Protein 1VWG (pdb70)

CATH classification: 2.40.128.30

Radius of gyration: 15.11 Å; Cα contacts (8 Å, |Δi|>4): 299; chains: 2; bounding box: 37×25×45 Å

Solvent-accessible surface area: 7527 Å² total; per-residue (Å²): 63,75,82,31,1,59,23,43,0,83,15,122,82,54,4,26,2,78,6,74,7,26,80,128,7,36,3,69,23,46,2,42,2,25,114,75,39,43,82,4,113,6,113,2,80,14,146,11,94,77,69,148,62,147,112,83,70,24,22,59,14,21,7,52,0,58,1,130,32,149,129,94,66,18,131,15,37,0,61,2,76,21,84,19,48,35,66,114,138,12,98,1,58,10,102,38,89,11,61,45,67,61,92,156,86,55,38,209,125,19,67,115,108,13,130,4,60,0,57,75,161,132,49,0,22,23,86,89,58

Sequence (129 aa):
AEAGITGTWYNQLGSTFIVTAGADGALTGTYESAVGNAESRYVLTGRYDSAPATDGSGTALGWTVAWKNNYRNAHSATTWSGQYVGGAEARINTQWLLTSGTTEANAWKSTLVGHDTFTKVCHPQGPPC

Nearest PDB structures (foldseek):
  1kff-assembly1_B  TM=9.895E-01  e=4.426E-19  Streptomyces avidinii
  4cpi-assembly1_D  TM=9.831E-01  e=5.166E-19  Streptomyces avidinii
  1nbx-assembly1_B  TM=9.801E-01  e=9.587E-19  Streptomyces avidinii
  8p5z-assembly1_B  TM=9.499E-01  e=1.063E-18  Streptomyces avidinii
  3wzq-assembly1_A  TM=9.726E-01  e=3.660E-18  Streptomyces avidinii

Organism: Streptomyces avidinii (NCBI:txid1895)

Structure (mmCIF, N/CA/C/O backbone):
data_1VWG
#
_entry.id   1VWG
#
_cell.length_a   58.080
_cell.length_b   58.080
_cell.length_c   173.510
_cell.angle_alpha   90.00
_cell.angle_beta   90.00
_cell.angle_gamma   90.00
#
_symmetry.space_group_name_H-M   'I 41 2 2'
#
loop_
_entity.id
_entity.type
_entity.pdbx_description
1 polymer STREPTAVIDIN
2 polymer 'PEPTIDE LIGAND CONTAINING HPQ'
3 water water
#
loop_
_atom_site.group_PDB
_atom_site.id
_atom_site.type_symbol
_atom_site.label_atom_id
_atom_site.label_alt_id
_atom_site.label_comp_id
_atom_site.label_asym_id
_atom_site.label_entity_id
_atom_site.label_seq_id
_atom_site.pdbx_PDB_ins_code
_atom_site.Cartn_x
_atom_site.Cartn_y
_atom_site.Cartn_z
_atom_site.occupancy
_atom_site.B_iso_or_equiv
_atom_site.auth_seq_id
_atom_site.auth_comp_id
_atom_site.auth_asym_id
_atom_site.auth_atom_id
_atom_site.pdbx_PDB_model_num
ATOM 1 N N . ALA A 1 1 ? 23.323 4.009 13.397 0.43 44.54 13 ALA B N 1
ATOM 2 C CA . ALA A 1 1 ? 22.919 4.098 11.975 0.43 43.95 13 ALA B CA 1
ATOM 3 C C . ALA A 1 1 ? 23.872 5.126 11.330 0.43 44.05 13 ALA B C 1
ATOM 4 O O . ALA A 1 1 ? 25.059 4.943 11.481 0.43 43.75 13 ALA B O 1
ATOM 13 N N . GLU A 1 2 ? 23.360 6.152 10.681 0.38 44.45 14 GLU B N 1
ATOM 14 C CA . GLU A 1 2 ? 24.151 7.244 9.985 0.38 44.12 14 GLU B CA 1
ATOM 15 C C . GLU A 1 2 ? 25.382 6.691 9.281 0.38 44.06 14 GLU B C 1
ATOM 16 O O . GLU A 1 2 ? 25.401 6.537 8.074 0.38 44.87 14 GLU B O 1
ATOM 28 N N . ALA A 1 3 ? 26.376 6.401 10.064 0.50 43.13 15 ALA B N 1
ATOM 29 C CA . ALA A 1 3 ? 27.619 5.860 9.497 0.50 41.07 15 ALA B CA 1
ATOM 30 C C . ALA A 1 3 ? 27.185 4.603 8.769 1.00 38.58 15 ALA B C 1
ATOM 31 O O . ALA A 1 3 ? 27.380 4.456 7.581 1.00 43.13 15 ALA B O 1
ATOM 38 N N . GLY A 1 4 ? 26.586 3.728 9.521 1.00 33.12 16 GLY B N 1
ATOM 39 C CA . GLY A 1 4 ? 26.112 2.431 8.946 1.00 28.23 16 GLY B CA 1
ATOM 40 C C . GLY A 1 4 ? 25.283 2.520 7.666 1.00 23.23 16 GLY B C 1
ATOM 41 O O . GLY A 1 4 ? 25.318 1.648 6.821 1.00 24.58 16 GLY B O 1
ATOM 45 N N . ILE A 1 5 ? 24.550 3.579 7.548 1.00 18.66 17 ILE B N 1
ATOM 46 C CA . ILE A 1 5 ? 23.703 3.739 6.352 1.00 19.48 17 ILE B CA 1
ATOM 47 C C . ILE A 1 5 ? 24.517 4.222 5.142 1.00 19.70 17 ILE B C 1
ATOM 48 O O . ILE A 1 5 ? 24.252 3.808 4.020 1.00 18.28 17 ILE B O 1
ATOM 64 N N . THR A 1 6 ? 25.447 5.081 5.438 1.00 19.20 18 THR B N 1
ATOM 65 C CA . THR A 1 6 ? 26.288 5.634 4.376 1.00 17.27 18 THR B CA 1
ATOM 66 C C . THR A 1 6 ? 26.954 4.487 3.601 1.00 18.31 18 THR B C 1
ATOM 67 O O . THR A 1 6 ? 27.498 3.583 4.212 1.00 16.30 18 THR B O 1
ATOM 78 N N . GLY A 1 7 ? 26.909 4.561 2.291 1.00 17.92 19 GLY B N 1
ATOM 79 C CA . GLY A 1 7 ? 27.532 3.489 1.488 1.00 15.01 19 GLY B CA 1
ATOM 80 C C . GLY A 1 7 ? 26.669 3.115 0.325 1.00 15.06 19 GLY B C 1
ATOM 81 O O . GLY A 1 7 ? 25.739 3.810 -0.019 1.00 13.02 19 GLY B O 1
ATOM 85 N N . THR A 1 8 ? 27.004 2.007 -0.241 1.00 17.21 20 THR B N 1
ATOM 86 C CA . THR A 1 8 ? 26.317 1.439 -1.420 1.00 13.82 20 THR B CA 1
ATOM 87 C C . THR A 1 8 ? 25.438 0.316 -1.033 1.00 12.85 20 THR B C 1
ATOM 88 O O . THR A 1 8 ? 25.868 -0.521 -0.269 1.00 15.15 20 THR B O 1
ATOM 99 N N . TRP A 1 9 ? 24.246 0.316 -1.556 1.00 13.25 21 TRP B N 1
ATOM 100 C CA . TRP A 1 9 ? 23.254 -0.752 -1.255 1.00 12.44 21 TRP B CA 1
ATOM 101 C C . TRP A 1 9 ? 22.759 -1.324 -2.588 1.00 13.20 21 TRP B C 1
ATOM 102 O O . TRP A 1 9 ? 22.661 -0.611 -3.575 1.00 13.69 21 TRP B O 1
ATOM 123 N N . TYR A 1 10 ? 22.459 -2.578 -2.579 1.00 13.88 22 TYR B N 1
ATOM 124 C CA . TYR A 1 10 ? 21.974 -3.273 -3.811 1.00 13.76 22 TYR B CA 1
ATOM 125 C C . TYR A 1 10 ? 20.680 -3.976 -3.554 1.00 15.68 22 TYR B C 1
ATOM 126 O O . TYR A 1 10 ? 20.498 -4.446 -2.452 1.00 16.53 22 TYR B O 1
ATOM 144 N N . ASN A 1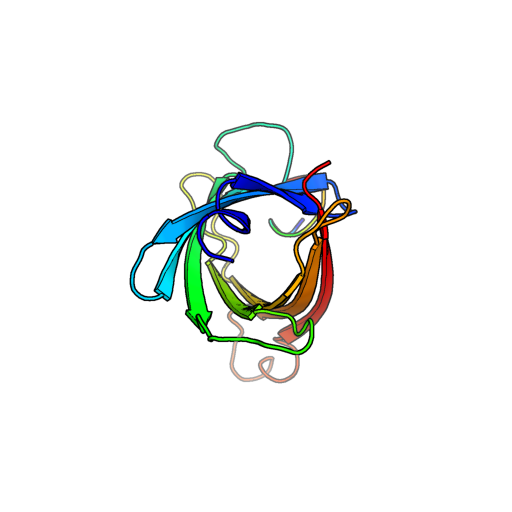 11 ? 19.803 -4.068 -4.503 1.00 19.75 23 ASN B N 1
ATOM 145 C CA . ASN A 1 11 ? 18.532 -4.804 -4.190 1.00 23.30 23 ASN B CA 1
ATOM 146 C C . ASN A 1 11 ? 18.542 -6.096 -5.009 1.00 28.20 23 ASN B C 1
ATOM 147 O O . ASN A 1 11 ? 19.479 -6.368 -5.753 1.00 31.44 23 ASN B O 1
ATOM 158 N N . GLN A 1 12 ? 17.494 -6.854 -4.860 0.72 28.35 24 GLN B N 1
ATOM 159 C CA . GLN A 1 12 ? 17.401 -8.131 -5.603 0.72 31.49 24 GLN B CA 1
ATOM 160 C C . GLN A 1 12 ? 17.217 -8.010 -7.145 0.72 34.14 24 GLN B C 1
ATOM 161 O O . GLN A 1 12 ? 17.428 -8.974 -7.846 0.72 38.62 24 GLN B O 1
ATOM 175 N N . LEU A 1 13 ? 16.841 -6.865 -7.645 1.00 35.74 25 LEU B N 1
ATOM 176 C CA . LEU A 1 13 ? 16.629 -6.702 -9.117 1.00 35.07 25 LEU B CA 1
ATOM 177 C C . LEU A 1 13 ? 17.833 -6.186 -9.844 1.00 35.20 25 LEU B C 1
ATOM 178 O O . LEU A 1 13 ? 17.788 -6.167 -11.054 1.00 42.36 25 LEU B O 1
ATOM 194 N N . GLY A 1 14 ? 18.850 -5.771 -9.167 0.63 31.68 26 GLY B N 1
ATOM 195 C CA . GLY A 1 14 ? 20.032 -5.264 -9.916 0.63 30.24 26 GLY B CA 1
ATOM 196 C C . GLY A 1 14 ? 20.234 -3.764 -9.697 0.63 28.48 26 GLY B C 1
ATOM 197 O O . GLY A 1 14 ? 21.200 -3.219 -10.187 0.63 28.58 26 GLY B O 1
ATOM 201 N N . SER A 1 15 ? 19.368 -3.118 -8.973 1.00 26.23 27 SER B N 1
ATOM 202 C CA . SER A 1 15 ? 19.552 -1.647 -8.753 1.00 24.67 27 SER B CA 1
ATOM 203 C C . SER A 1 15 ? 20.575 -1.390 -7.650 1.00 17.75 27 SER B C 1
ATOM 204 O O . SER A 1 15 ? 20.830 -2.215 -6.797 1.00 20.85 27 SER B O 1
ATOM 212 N N . THR A 1 16 ? 21.127 -0.234 -7.712 1.00 19.27 28 THR B N 1
ATOM 213 C CA . THR A 1 16 ? 22.137 0.182 -6.730 1.00 19.54 28 THR B CA 1
ATOM 214 C C . THR A 1 16 ? 21.875 1.601 -6.289 1.00 19.58 28 THR B C 1
ATOM 215 O O . THR A 1 16 ? 21.407 2.398 -7.073 1.00 17.61 28 THR B O 1
ATOM 226 N N . PHE A 1 17 ? 22.153 1.919 -5.064 1.00 17.86 29 PHE B N 1
ATOM 227 C CA . PHE A 1 17 ? 21.941 3.301 -4.631 1.00 18.40 29 PHE B CA 1
ATOM 228 C C . PHE A 1 17 ? 23.140 3.584 -3.735 1.00 16.64 29 PHE B C 1
ATOM 229 O O . PHE A 1 17 ? 23.595 2.700 -3.034 1.00 20.81 29 PHE B O 1
ATOM 260 N N . ILE A 1 18 ? 23.644 4.772 -3.810 1.00 16.78 30 ILE B N 1
ATOM 261 C CA . ILE A 1 18 ? 24.809 5.216 -3.011 1.00 18.56 30 ILE B CA 1
ATOM 262 C C . ILE A 1 18 ? 24.232 6.361 -2.204 1.00 19.28 30 ILE B C 1
ATOM 263 O O . ILE A 1 18 ? 23.700 7.270 -2.810 1.00 20.38 30 ILE B O 1
ATOM 279 N N . VAL A 1 19 ? 24.340 6.306 -0.896 1.00 15.71 31 VAL B N 1
ATOM 280 C CA . VAL A 1 19 ? 23.799 7.366 -0.055 1.00 15.16 31 VAL B CA 1
ATOM 281 C C . VAL A 1 19 ? 24.746 7.787 1.088 1.00 15.31 31 VAL B C 1
ATOM 282 O O . VAL A 1 19 ? 25.551 7.010 1.575 1.00 15.82 31 VAL B O 1
ATOM 295 N N . THR A 1 20 ? 24.562 9.036 1.437 1.00 17.34 32 THR B N 1
ATOM 296 C CA . THR A 1 20 ? 25.302 9.693 2.513 1.00 17.31 32 THR B CA 1
ATOM 297 C C . THR A 1 20 ? 24.237 10.094 3.535 1.00 17.97 32 THR B C 1
ATOM 298 O O . THR A 1 20 ? 23.276 10.759 3.184 1.00 16.41 32 THR B O 1
ATOM 309 N N . ALA A 1 21 ? 24.456 9.670 4.745 1.00 20.52 33 ALA B N 1
ATOM 310 C CA . ALA A 1 21 ? 23.518 9.981 5.867 1.00 22.13 33 ALA B CA 1
ATOM 311 C C . ALA A 1 21 ? 24.297 11.129 6.585 1.00 21.43 33 ALA B C 1
ATOM 312 O O . ALA A 1 21 ? 25.371 10.936 7.130 1.00 23.62 33 ALA B O 1
ATOM 319 N N . GLY A 1 22 ? 23.705 12.287 6.548 1.00 21.02 34 GLY B N 1
ATOM 320 C CA . GLY A 1 22 ? 24.287 13.517 7.160 1.00 24.37 34 GLY B CA 1
ATOM 321 C C . GLY A 1 22 ? 23.852 13.617 8.602 1.00 25.72 34 GLY B C 1
ATOM 322 O O . GLY A 1 22 ? 22.784 13.156 8.956 1.00 30.43 34 GLY B O 1
ATOM 326 N N . ALA A 1 23 ? 24.689 14.228 9.387 0.62 24.87 35 ALA B N 1
ATOM 327 C CA . ALA A 1 23 ? 24.444 14.403 10.843 0.62 25.00 35 ALA B CA 1
ATOM 328 C C . ALA A 1 23 ? 23.032 14.745 11.260 0.62 27.05 35 ALA B C 1
ATOM 329 O O . ALA A 1 23 ? 22.512 14.138 12.174 0.62 28.73 35 ALA B O 1
ATOM 336 N N . ASP A 1 24 ? 22.415 15.678 10.596 1.00 26.58 36 ASP B N 1
ATOM 337 C CA . ASP A 1 24 ? 21.021 16.035 11.023 1.00 27.13 36 ASP B CA 1
ATOM 338 C C . ASP A 1 24 ? 19.787 15.474 10.273 1.00 24.61 36 ASP B C 1
ATOM 339 O O . ASP A 1 24 ? 18.829 16.147 9.944 1.00 26.61 36 ASP B O 1
ATOM 348 N N . GLY A 1 25 ? 19.877 14.221 10.022 1.00 21.68 37 GLY B N 1
ATOM 349 C CA . GLY A 1 25 ? 18.802 13.478 9.350 1.00 21.23 37 GLY B CA 1
ATOM 350 C C . GLY A 1 25 ? 18.715 13.470 7.866 1.00 19.31 37 GLY B C 1
ATOM 351 O O . GLY A 1 25 ? 17.766 12.907 7.345 1.00 15.76 37 GLY B O 1
ATOM 355 N N . ALA A 1 26 ? 19.674 14.034 7.211 1.00 15.64 38 ALA B N 1
ATOM 356 C CA . ALA A 1 26 ? 19.516 14.016 5.748 1.00 17.22 38 ALA B CA 1
ATOM 357 C C . ALA A 1 26 ? 20.106 12.830 5.074 1.00 16.99 38 ALA B C 1
ATOM 358 O O . ALA A 1 26 ? 21.080 12.271 5.540 1.00 17.81 38 ALA B O 1
ATOM 365 N N . LEU A 1 27 ? 19.468 12.482 4.003 1.00 14.51 39 LEU B N 1
ATOM 366 C CA . LEU A 1 27 ? 19.934 11.341 3.159 1.00 16.37 39 LEU B CA 1
ATOM 367 C C . LEU A 1 27 ? 20.061 11.979 1.749 1.00 15.36 39 LEU B C 1
ATOM 368 O O . LEU A 1 27 ? 19.119 12.626 1.279 1.00 12.77 39 LEU B O 1
ATOM 384 N N . THR A 1 28 ? 21.208 11.812 1.134 1.00 14.00 40 THR B N 1
ATOM 385 C CA . THR A 1 28 ? 21.390 12.360 -0.233 1.00 16.31 40 THR B CA 1
ATOM 386 C C . THR A 1 28 ? 22.225 11.327 -1.019 1.00 14.33 40 THR B C 1
ATOM 387 O O . THR A 1 28 ? 23.042 10.646 -0.407 1.00 15.19 40 THR B O 1
ATOM 406 N N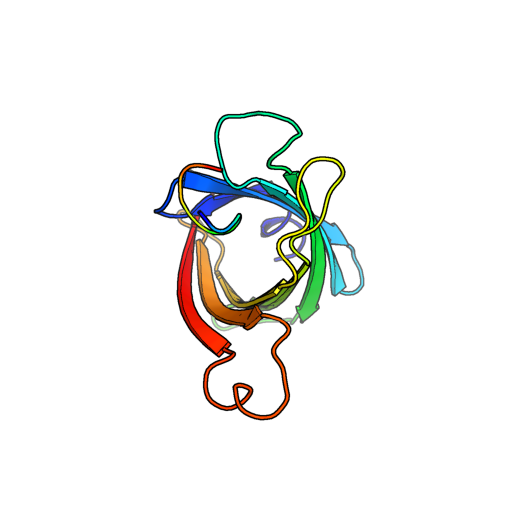 . GLY A 1 29 ? 22.026 11.226 -2.302 1.00 12.32 41 GLY B N 1
ATOM 407 C CA . GLY A 1 29 ? 22.811 10.257 -3.073 1.00 12.77 41 GLY B CA 1
ATOM 408 C C . GLY A 1 29 ? 22.252 10.038 -4.462 1.00 10.74 41 GLY B C 1
ATOM 409 O O . GLY A 1 29 ? 21.588 10.919 -4.981 1.00 13.28 41 GLY B O 1
ATOM 413 N N . THR A 1 30 ? 22.555 8.891 -5.002 1.00 11.74 42 THR B N 1
ATOM 414 C CA . THR A 1 30 ? 22.087 8.539 -6.348 1.00 14.64 42 THR B CA 1
ATOM 415 C C . THR A 1 30 ? 21.633 7.138 -6.393 1.00 14.34 42 THR B C 1
ATOM 416 O O . THR A 1 30 ? 22.179 6.313 -5.684 1.00 16.35 42 THR B O 1
ATOM 427 N N . TYR A 1 31 ? 20.679 6.937 -7.250 1.00 14.05 43 TYR B N 1
ATOM 428 C CA . TYR A 1 31 ? 20.034 5.631 -7.497 1.00 15.19 43 TYR B CA 1
ATOM 429 C C . TYR A 1 31 ? 20.372 5.255 -8.903 1.00 19.46 43 TYR B C 1
ATOM 430 O O . TYR A 1 31 ? 20.244 6.101 -9.757 1.00 18.01 43 TYR B O 1
ATOM 448 N N . GLU A 1 32 ? 20.792 4.052 -9.144 1.00 22.01 44 GLU B N 1
ATOM 449 C CA . GLU A 1 32 ? 21.098 3.707 -10.536 1.00 29.61 44 GLU B CA 1
ATOM 450 C C . GLU A 1 32 ? 20.339 2.425 -10.799 1.00 30.67 44 GLU B C 1
ATOM 451 O O . GLU A 1 32 ? 20.460 1.479 -10.042 1.00 22.95 44 GLU B O 1
ATOM 463 N N . SER A 1 33 ? 19.572 2.454 -11.857 1.00 36.22 45 SER B N 1
ATOM 464 C CA . SER A 1 33 ? 18.737 1.267 -12.285 1.00 41.68 45 SER B CA 1
ATOM 465 C C . SER A 1 33 ? 19.511 0.127 -12.997 1.00 40.85 45 SER B C 1
ATOM 466 O O . SER A 1 33 ? 19.317 -1.004 -12.612 1.00 44.49 45 SER B O 1
ATOM 474 N N . ALA A 1 34 ? 20.340 0.390 -13.983 0.20 41.39 46 ALA B N 1
ATOM 475 C CA . ALA A 1 34 ? 21.047 -0.757 -14.652 0.20 41.42 46 ALA B CA 1
ATOM 476 C C . ALA A 1 34 ? 21.974 -0.277 -15.763 0.20 41.34 46 ALA B C 1
ATOM 477 O O . ALA A 1 34 ? 22.112 0.906 -15.997 0.20 41.67 46 ALA B O 1
ATOM 484 N N . VAL A 1 35 ? 22.547 -1.262 -16.397 0.00 41.48 47 VAL B N 1
ATOM 485 C CA . VAL A 1 35 ? 23.498 -1.144 -17.538 0.00 41.67 47 VAL B CA 1
ATOM 486 C C . VAL A 1 35 ? 24.858 -0.708 -16.991 0.00 41.77 47 VAL B C 1
ATOM 487 O O . VAL A 1 35 ? 25.829 -1.417 -17.155 0.00 42.12 47 VAL B O 1
ATOM 500 N N . GLY A 1 36 ? 24.907 0.424 -16.357 0.00 41.92 48 GLY B N 1
ATOM 501 C CA . GLY A 1 36 ? 26.209 0.911 -15.797 0.00 42.28 48 GLY B CA 1
ATOM 502 C C . GLY A 1 36 ? 26.559 2.086 -16.663 0.00 42.94 48 GLY B C 1
ATOM 503 O O . GLY A 1 36 ? 27.674 2.270 -17.105 0.00 43.02 48 GLY B O 1
ATOM 507 N N . ASN A 1 37 ? 25.566 2.886 -16.888 0.33 43.89 49 ASN B N 1
ATOM 508 C CA . ASN A 1 37 ? 25.739 4.088 -17.733 0.33 44.79 49 ASN B CA 1
ATOM 509 C C . ASN A 1 37 ? 25.137 5.257 -16.982 0.33 43.52 49 ASN B C 1
ATOM 510 O O . ASN A 1 37 ? 24.286 5.092 -16.134 0.33 43.13 49 ASN B O 1
ATOM 521 N N . ALA A 1 38 ? 25.597 6.425 -17.322 0.52 41.88 50 ALA B N 1
ATOM 522 C CA . ALA A 1 38 ? 25.086 7.660 -16.657 0.52 40.69 50 ALA B CA 1
ATOM 523 C C . ALA A 1 38 ? 23.598 7.791 -16.869 0.52 38.93 50 ALA B C 1
ATOM 524 O O . ALA A 1 38 ? 22.877 8.382 -16.088 0.52 35.43 50 ALA B O 1
ATOM 531 N N . GLU A 1 39 ? 23.191 7.212 -17.963 1.00 38.21 51 GLU B N 1
ATOM 532 C CA . GLU A 1 39 ? 21.751 7.292 -18.283 1.00 35.28 51 GLU B CA 1
ATOM 533 C C . GLU A 1 39 ? 20.860 6.622 -17.294 1.00 31.77 51 GLU B C 1
ATOM 534 O O . GLU A 1 39 ? 19.673 6.837 -17.447 1.00 30.15 51 GLU B O 1
ATOM 546 N N . SER A 1 40 ? 21.379 5.868 -16.355 1.00 28.98 52 SER B N 1
ATOM 547 C CA . SER A 1 40 ? 20.467 5.208 -15.369 1.00 30.67 52 SER B CA 1
ATOM 548 C C . SER A 1 40 ? 20.645 5.790 -13.962 1.00 22.90 52 SER B C 1
ATOM 549 O O . SER A 1 40 ? 20.097 5.244 -13.027 1.00 22.02 52 SER B O 1
ATOM 557 N N . ARG A 1 41 ? 21.368 6.854 -13.846 1.00 18.83 53 ARG B N 1
ATOM 558 C CA . ARG A 1 41 ? 21.587 7.455 -12.524 1.00 20.36 53 ARG B CA 1
ATOM 559 C C . ARG A 1 41 ? 20.618 8.612 -12.323 1.00 19.71 53 ARG B C 1
ATOM 560 O O . ARG A 1 41 ? 20.542 9.486 -13.169 1.00 17.97 53 ARG B O 1
ATOM 581 N N . TYR A 1 42 ? 19.938 8.571 -11.195 1.00 17.32 54 TYR B N 1
ATOM 582 C CA . TYR A 1 42 ? 18.942 9.594 -10.798 1.00 13.53 54 TYR B CA 1
ATOM 583 C C . TYR A 1 42 ? 19.274 10.080 -9.384 1.00 12.64 54 TYR B C 1
ATOM 584 O O . TYR A 1 42 ? 19.803 9.368 -8.558 1.00 15.71 54 TYR B O 1
ATOM 602 N N . VAL A 1 43 ? 18.949 11.285 -9.095 1.00 13.49 55 VAL B N 1
ATOM 603 C CA . VAL A 1 43 ? 19.217 11.850 -7.756 1.00 13.37 55 VAL B CA 1
ATOM 604 C C . VAL A 1 43 ? 18.175 11.353 -6.722 1.00 10.78 55 VAL B C 1
ATOM 605 O O . VAL A 1 43 ? 17.012 11.186 -7.039 1.00 11.27 55 VAL B O 1
ATOM 618 N N . LEU A 1 44 ? 18.606 11.129 -5.521 1.00 14.91 56 LEU B N 1
ATOM 619 C CA . LEU A 1 44 ? 17.646 10.699 -4.494 1.00 15.19 56 LEU B CA 1
ATOM 620 C C . LEU A 1 44 ? 17.889 11.603 -3.288 1.00 13.63 56 LEU B C 1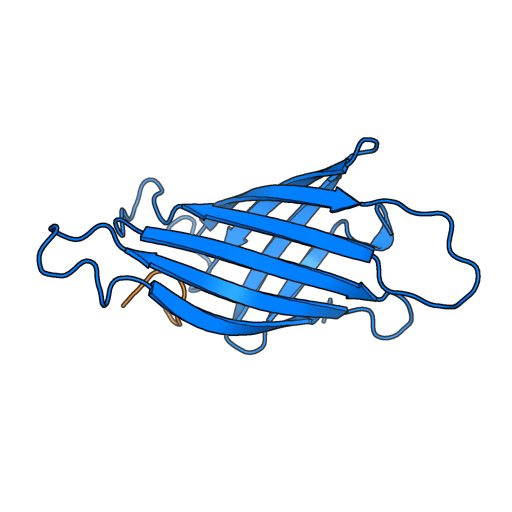
ATOM 621 O O . LEU A 1 44 ? 18.982 12.063 -3.021 1.00 13.73 56 LEU B O 1
ATOM 637 N N . THR A 1 45 ? 16.849 11.858 -2.569 1.00 12.56 57 THR B N 1
ATOM 638 C CA . THR A 1 45 ? 16.945 12.707 -1.362 1.00 16.04 57 THR B CA 1
ATOM 639 C C . THR A 1 45 ? 15.897 12.085 -0.359 1.00 14.09 57 THR B C 1
ATOM 640 O O . THR A 1 45 ? 14.834 11.609 -0.738 1.00 10.97 57 THR B O 1
ATOM 651 N N . GLY A 1 46 ? 16.231 12.088 0.898 1.00 13.22 58 GLY B N 1
ATOM 652 C CA . GLY A 1 46 ? 15.295 11.514 1.903 1.00 11.84 58 GLY B CA 1
ATOM 653 C C . GLY A 1 46 ? 15.713 11.950 3.300 1.00 11.32 58 GLY B C 1
ATOM 654 O O . GLY A 1 46 ? 16.523 12.847 3.471 1.00 9.77 58 GLY B O 1
ATOM 658 N N . ARG A 1 47 ? 15.149 11.300 4.254 1.00 13.06 59 ARG B N 1
ATOM 659 C CA . ARG A 1 47 ? 15.453 11.613 5.676 1.00 13.78 59 ARG B CA 1
ATOM 660 C C . ARG A 1 47 ? 15.467 10.328 6.511 1.00 14.51 59 ARG B C 1
ATOM 661 O O . ARG A 1 47 ? 14.878 9.330 6.109 1.00 12.20 59 ARG B O 1
ATOM 682 N N . TYR A 1 48 ? 16.139 10.374 7.645 1.00 13.89 60 TYR B N 1
ATOM 683 C CA . TYR A 1 48 ? 16.156 9.177 8.519 1.00 13.76 60 TYR B CA 1
ATOM 684 C C . TYR A 1 48 ? 15.948 9.786 9.924 1.00 13.83 60 TYR B C 1
ATOM 685 O O . TYR A 1 48 ? 16.287 10.934 10.192 1.00 13.51 60 TYR B O 1
ATOM 703 N N . ASP A 1 49 ? 15.398 8.985 10.787 1.00 16.31 61 ASP B N 1
ATOM 704 C CA . ASP A 1 49 ? 15.091 9.401 12.197 1.00 16.27 61 ASP B CA 1
ATOM 705 C C . ASP A 1 49 ? 16.071 8.673 13.095 1.00 19.40 61 ASP B C 1
ATOM 706 O O . ASP A 1 49 ? 15.889 7.505 13.364 1.00 18.52 61 ASP B O 1
ATOM 716 N N . SER A 1 50 ? 17.062 9.417 13.495 1.00 24.03 62 SER B N 1
ATOM 717 C CA . SER A 1 50 ? 18.183 8.958 14.385 1.00 30.60 62 SER B CA 1
ATOM 718 C C . SER A 1 50 ? 17.665 8.788 15.831 1.00 28.26 62 SER B C 1
ATOM 719 O O . SER A 1 50 ? 17.165 9.766 16.368 1.00 27.47 62 SER B O 1
ATOM 727 N N . ALA A 1 51 ? 17.793 7.630 16.422 0.51 26.95 63 ALA B N 1
ATOM 728 C CA . ALA A 1 51 ? 17.293 7.451 17.819 0.51 27.83 63 ALA B CA 1
ATOM 729 C C . ALA A 1 51 ? 18.293 6.710 18.737 0.51 28.58 63 ALA B C 1
ATOM 730 O O . ALA A 1 51 ? 18.756 5.671 18.339 0.51 29.60 63 ALA B O 1
ATOM 737 N N . PRO A 1 52 ? 18.637 7.186 19.911 0.33 30.51 64 PRO B N 1
ATOM 738 C CA . PRO A 1 52 ? 19.023 6.288 21.050 0.33 31.37 64 PRO B CA 1
ATOM 739 C C . PRO A 1 52 ? 18.146 5.032 21.177 0.33 32.82 64 PRO B C 1
ATOM 740 O O . PRO A 1 52 ? 16.972 5.150 21.495 0.33 35.46 64 PRO B O 1
ATOM 751 N N . ALA A 1 53 ? 18.719 3.886 20.932 0.24 34.62 65 ALA B N 1
ATOM 752 C CA . ALA A 1 53 ? 17.966 2.602 21.023 0.24 35.53 65 ALA B CA 1
ATOM 753 C C . ALA A 1 53 ? 18.683 1.671 21.976 0.24 36.96 65 ALA B C 1
ATOM 754 O O . ALA A 1 53 ? 19.891 1.578 21.922 0.24 38.50 65 ALA B O 1
ATOM 761 N N . THR A 1 54 ? 17.939 1.010 22.805 0.00 38.25 66 THR B N 1
ATOM 762 C CA . THR A 1 54 ? 18.513 0.050 23.791 0.00 39.39 66 THR B CA 1
ATOM 763 C C . THR A 1 54 ? 17.891 -1.341 23.551 0.00 40.19 66 THR B C 1
ATOM 764 O O . THR A 1 54 ? 18.042 -2.226 24.367 0.00 40.53 66 THR B O 1
ATOM 775 N N . ASP A 1 55 ? 17.204 -1.538 22.452 0.31 40.88 67 ASP B N 1
ATOM 776 C CA . ASP A 1 55 ? 16.586 -2.891 22.221 0.31 41.72 67 ASP B CA 1
ATOM 777 C C . ASP A 1 55 ? 16.682 -3.436 20.803 0.31 40.58 67 ASP B C 1
ATOM 778 O O . ASP A 1 55 ? 15.790 -4.133 20.371 0.31 40.65 67 ASP B O 1
ATOM 787 N N . GLY A 1 56 ? 17.733 -3.125 20.106 0.68 39.83 68 GLY B N 1
ATOM 788 C CA . GLY A 1 56 ? 17.863 -3.649 18.702 0.68 38.95 68 GLY B CA 1
ATOM 789 C C . GLY A 1 56 ? 16.794 -3.208 17.653 0.68 38.05 68 GLY B C 1
ATOM 790 O O . GLY A 1 56 ? 16.504 -3.983 16.759 0.68 39.32 68 GLY B O 1
ATOM 794 N N . SER A 1 57 ? 16.233 -2.027 17.735 1.00 37.00 69 SER B N 1
ATOM 795 C CA . SER A 1 57 ? 15.214 -1.634 16.706 1.00 35.47 69 SER B CA 1
ATOM 796 C C . SER A 1 57 ? 15.905 -1.126 15.436 1.00 31.23 69 SER B C 1
ATOM 797 O O . SER A 1 57 ? 17.098 -0.866 15.426 1.00 33.04 69 SER B O 1
ATOM 805 N N . GLY A 1 58 ? 15.117 -0.991 14.404 1.00 26.53 70 GLY B N 1
ATOM 806 C CA . GLY A 1 58 ? 15.647 -0.494 13.113 1.00 23.06 70 GLY B CA 1
ATOM 807 C C . GLY A 1 58 ? 15.541 1.029 13.166 1.00 19.94 70 GLY B C 1
ATOM 808 O O . GLY A 1 58 ? 14.904 1.591 14.051 1.00 18.65 70 GLY B O 1
ATOM 812 N N . THR A 1 59 ? 16.181 1.653 12.224 1.00 17.33 71 THR B N 1
ATOM 813 C CA . THR A 1 59 ? 16.189 3.135 12.106 1.00 16.35 71 THR B CA 1
ATOM 814 C C . THR A 1 59 ? 15.208 3.456 10.960 1.00 15.45 71 THR B C 1
ATOM 815 O O . THR A 1 59 ? 15.464 3.037 9.843 1.00 16.46 71 THR B O 1
ATOM 826 N N . ALA A 1 60 ? 14.161 4.174 11.242 1.00 13.19 72 ALA B N 1
ATOM 827 C CA . ALA A 1 60 ? 13.160 4.530 10.201 1.00 11.74 72 ALA B CA 1
ATOM 828 C C . ALA A 1 60 ? 13.756 5.594 9.246 1.00 11.20 72 ALA B C 1
ATOM 829 O O . ALA A 1 60 ? 14.424 6.536 9.669 1.00 12.92 72 ALA B O 1
ATOM 836 N N . LEU A 1 61 ? 13.474 5.377 7.989 1.00 12.96 73 LEU B N 1
ATOM 837 C CA . LEU A 1 61 ? 13.939 6.289 6.946 1.00 13.74 73 LEU B CA 1
ATOM 838 C C . LEU A 1 61 ? 13.042 6.200 5.698 1.00 13.52 73 LEU B C 1
ATOM 839 O O . LEU A 1 61 ? 12.167 5.360 5.586 1.00 11.16 73 LEU B O 1
ATOM 868 N N . GLY A 1 62 ? 13.299 7.101 4.798 1.00 14.57 74 GLY B N 1
ATOM 869 C CA . GLY A 1 62 ? 12.553 7.159 3.516 1.00 12.87 74 GLY B CA 1
ATOM 870 C C . GLY A 1 62 ? 13.287 8.066 2.538 1.00 11.49 74 GLY B C 1
ATOM 871 O O . GLY A 1 62 ? 14.040 8.956 2.929 1.00 8.16 74 GLY B O 1
ATOM 875 N N . TRP A 1 63 ? 13.062 7.823 1.271 1.00 10.57 75 TRP B N 1
ATOM 876 C CA . TRP A 1 63 ? 13.726 8.689 0.223 1.00 10.15 75 TRP B CA 1
ATOM 877 C C . TRP A 1 63 ? 12.820 8.647 -1.030 1.00 10.76 75 TRP B C 1
ATOM 878 O O . TRP A 1 63 ? 11.950 7.790 -1.206 1.00 9.30 75 TRP B O 1
ATOM 899 N N . THR A 1 64 ? 13.068 9.622 -1.854 1.00 10.70 76 THR B N 1
ATOM 900 C CA . THR A 1 64 ? 12.317 9.789 -3.135 1.00 11.94 76 THR B CA 1
ATOM 901 C C . THR A 1 64 ? 13.315 9.908 -4.323 1.00 10.17 76 THR B C 1
ATOM 902 O O . THR A 1 64 ? 14.413 10.438 -4.160 1.00 8.97 76 THR B O 1
ATOM 913 N N . VAL A 1 65 ? 12.875 9.387 -5.436 1.00 10.08 77 VAL B N 1
ATOM 914 C CA . VAL A 1 65 ? 13.631 9.448 -6.682 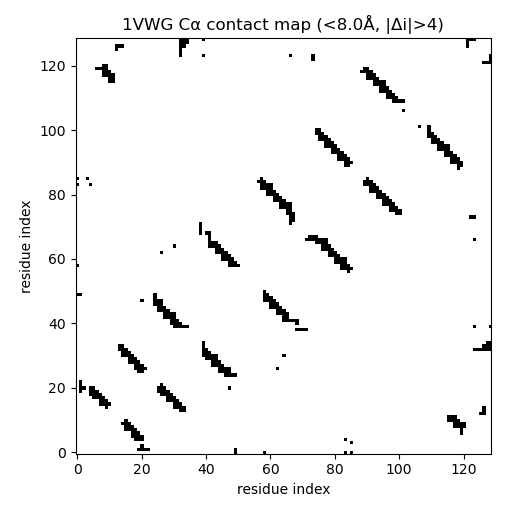1.00 13.41 77 VAL B CA 1
ATOM 915 C C . VAL A 1 65 ? 12.529 9.854 -7.738 1.00 12.36 77 VAL B C 1
ATOM 916 O O . VAL A 1 65 ? 11.502 9.185 -7.848 1.00 12.79 77 VAL B O 1
ATOM 929 N N . ALA A 1 66 ? 12.780 10.935 -8.451 1.00 12.21 78 ALA B N 1
ATOM 930 C CA . ALA A 1 66 ? 11.856 11.457 -9.557 1.00 11.45 78 ALA B CA 1
ATOM 931 C C . ALA A 1 66 ? 12.656 10.853 -10.740 1.00 13.51 78 ALA B C 1
ATOM 932 O O . ALA A 1 66 ? 13.867 11.052 -10.844 1.00 12.06 78 ALA B O 1
ATOM 939 N N . TRP A 1 67 ? 11.932 10.162 -11.585 1.00 13.39 79 TRP B N 1
ATOM 940 C CA . TRP A 1 67 ? 12.564 9.471 -12.762 1.00 15.04 79 TRP B CA 1
ATOM 941 C C . TRP A 1 67 ? 12.838 10.327 -14.022 1.00 15.87 79 TRP B C 1
ATOM 942 O O . TRP A 1 67 ? 12.333 10.094 -15.103 1.00 15.08 79 TRP B O 1
ATOM 963 N N . LYS A 1 68 ? 13.672 11.298 -13.792 1.00 16.19 80 LYS B N 1
ATOM 964 C CA . LYS A 1 68 ? 14.100 12.238 -14.824 1.00 17.17 80 LYS B CA 1
ATOM 965 C C . LYS A 1 68 ? 15.586 12.515 -14.628 1.00 16.91 80 LYS B C 1
ATOM 966 O O . LYS A 1 68 ? 16.062 12.728 -13.519 1.00 15.06 80 LYS B O 1
ATOM 985 N N . ASN A 1 69 ? 16.285 12.487 -15.711 1.00 14.43 81 ASN B N 1
ATOM 986 C CA . ASN A 1 69 ? 17.733 12.770 -15.714 1.00 14.25 81 ASN B CA 1
ATOM 987 C C . ASN A 1 69 ? 17.974 13.301 -17.134 1.00 15.58 81 ASN B C 1
ATOM 988 O O . ASN A 1 69 ? 17.028 13.607 -17.830 1.00 14.84 81 ASN B O 1
ATOM 999 N N . ASN A 1 70 ? 19.182 13.402 -17.583 1.00 19.65 82 ASN B N 1
ATOM 1000 C CA . ASN A 1 70 ? 19.412 13.945 -18.964 1.00 24.46 82 ASN B CA 1
ATOM 1001 C C . ASN A 1 70 ? 19.157 12.996 -20.125 1.00 23.91 82 ASN B C 1
ATOM 1002 O O . ASN A 1 70 ? 19.266 13.386 -21.273 1.00 23.12 82 ASN B O 1
ATOM 1013 N N . TYR A 1 71 ? 18.825 11.793 -19.805 1.00 19.34 83 TYR B N 1
ATOM 1014 C CA . TYR A 1 71 ? 18.568 10.765 -20.811 1.00 19.75 83 TYR B CA 1
ATOM 1015 C C . TYR A 1 71 ? 17.182 10.212 -20.791 1.00 18.08 83 TYR B C 1
ATOM 1016 O O . TYR A 1 71 ? 16.790 9.554 -21.735 1.00 18.15 83 TYR B O 1
ATOM 1034 N N . ARG A 1 72 ? 16.443 10.449 -19.750 1.00 15.73 84 ARG B N 1
ATOM 1035 C CA . ARG A 1 72 ? 15.082 9.901 -19.635 1.00 13.29 84 ARG B CA 1
ATOM 1036 C C . ARG A 1 72 ? 14.175 10.800 -18.794 1.00 15.00 84 ARG B C 1
ATOM 1037 O O . ARG A 1 72 ? 14.649 11.481 -17.907 1.00 18.05 84 ARG B O 1
ATOM 1076 N N . ASN A 1 73 ? 12.917 10.789 -19.085 1.00 14.00 85 ASN B N 1
ATOM 1077 C CA . ASN A 1 73 ? 11.978 11.608 -18.293 1.00 14.31 85 ASN B CA 1
ATOM 1078 C C . ASN A 1 73 ? 10.780 10.673 -18.267 1.00 15.50 85 ASN B C 1
ATOM 1079 O O . ASN A 1 73 ? 9.916 10.697 -19.136 1.00 17.16 85 ASN B O 1
ATOM 1090 N N . ALA A 1 74 ? 10.703 9.835 -17.268 1.00 15.10 86 ALA B N 1
ATOM 1091 C CA . ALA A 1 74 ? 9.601 8.888 -17.175 1.00 14.73 86 ALA B CA 1
ATOM 1092 C C . ALA A 1 74 ? 8.293 9.424 -16.583 1.00 16.38 86 ALA B C 1
ATOM 1093 O O . ALA A 1 74 ? 7.382 8.635 -16.415 1.00 18.44 86 ALA B O 1
ATOM 1100 N N . HIS A 1 75 ? 8.199 10.706 -16.279 1.00 12.56 87 HIS B N 1
ATOM 1101 C CA . HIS A 1 75 ? 6.959 11.300 -15.715 1.00 15.95 87 HIS B CA 1
ATOM 1102 C C . HIS A 1 75 ? 6.416 10.491 -14.524 1.00 13.14 87 HIS B C 1
ATOM 1103 O O . HIS A 1 75 ? 5.245 10.161 -14.481 1.00 14.27 87 HIS B O 1
ATOM 1118 N N . SER A 1 76 ? 7.286 10.202 -13.600 1.00 13.46 88 SER B N 1
ATOM 1119 C CA . SER A 1 76 ? 6.900 9.415 -12.385 1.00 13.23 88 SER B CA 1
ATOM 1120 C C . SER A 1 76 ? 7.922 9.628 -11.293 1.00 14.87 88 SER B C 1
ATOM 1121 O O . SER A 1 76 ? 9.000 10.164 -11.518 1.00 11.30 88 SER B O 1
ATOM 1129 N N . ALA A 1 77 ? 7.539 9.192 -10.116 1.00 13.19 89 ALA B N 1
ATOM 1130 C CA . ALA A 1 77 ? 8.465 9.326 -8.954 1.00 12.26 89 ALA B CA 1
ATOM 1131 C C . ALA A 1 77 ? 8.132 8.141 -8.050 1.00 12.12 89 ALA B C 1
ATOM 1132 O O . ALA A 1 77 ? 6.977 7.722 -8.013 1.00 12.96 89 ALA B O 1
ATOM 1139 N N . THR A 1 78 ? 9.152 7.671 -7.392 1.00 10.51 90 THR B N 1
ATOM 1140 C CA . THR A 1 78 ? 9.026 6.529 -6.444 1.00 10.53 90 THR B CA 1
ATOM 1141 C C . THR A 1 78 ? 9.494 6.965 -5.033 1.00 12.74 90 THR B C 1
ATOM 1142 O O . THR A 1 78 ? 10.476 7.688 -4.936 1.00 11.49 90 THR B O 1
ATOM 1153 N N . THR A 1 79 ? 8.779 6.517 -4.011 1.00 12.85 91 THR B N 1
ATOM 1154 C CA . THR A 1 79 ? 9.201 6.848 -2.599 1.00 11.43 91 THR B CA 1
ATOM 1155 C C . THR A 1 79 ? 9.346 5.469 -1.938 1.00 11.91 91 THR B C 1
ATOM 1156 O O . THR A 1 79 ? 8.537 4.575 -2.157 1.00 11.51 91 THR B O 1
ATOM 1167 N N . TRP A 1 80 ? 10.358 5.332 -1.142 1.00 11.70 92 TRP B N 1
ATOM 1168 C CA . TRP A 1 80 ? 10.638 4.077 -0.415 1.00 13.04 92 TRP B CA 1
ATOM 1169 C C . TRP A 1 80 ? 10.549 4.487 1.067 1.00 11.13 92 TRP B C 1
ATOM 1170 O O . TRP A 1 80 ? 11.113 5.492 1.455 1.00 10.89 92 TRP B O 1
ATOM 1191 N N . SER A 1 81 ? 9.861 3.682 1.811 1.00 13.38 93 SER B N 1
ATOM 1192 C CA . SER A 1 81 ? 9.638 3.865 3.271 1.00 12.59 93 SER B CA 1
ATOM 1193 C C . SER A 1 81 ? 10.090 2.536 3.955 1.00 10.45 93 SER B C 1
ATOM 1194 O O . SER A 1 81 ? 9.681 1.451 3.577 1.00 9.70 93 SER B O 1
ATOM 1202 N N . GLY A 1 82 ? 10.914 2.619 4.956 1.00 13.50 94 GLY B N 1
ATOM 1203 C CA . GLY A 1 82 ? 11.362 1.351 5.617 1.00 15.01 94 GLY B CA 1
ATOM 1204 C C . GLY A 1 82 ? 12.293 1.662 6.786 1.00 12.89 94 GLY B C 1
ATOM 1205 O O . GLY A 1 82 ? 12.252 2.737 7.359 1.00 9.42 94 GLY B O 1
ATOM 1209 N N . GLN A 1 83 ? 13.077 0.674 7.110 1.00 16.60 95 GLN B N 1
ATOM 1210 C CA . GLN A 1 83 ? 14.058 0.817 8.227 1.00 16.89 95 GLN B CA 1
ATOM 1211 C C . GLN A 1 83 ? 15.391 0.122 7.950 1.00 14.38 95 GLN B C 1
ATOM 1212 O O . GLN A 1 83 ? 15.446 -0.873 7.255 1.00 14.23 95 GLN B O 1
ATOM 1226 N N . TYR A 1 84 ? 16.419 0.698 8.512 1.00 14.02 96 TYR B N 1
ATOM 1227 C CA . TYR A 1 84 ? 17.804 0.191 8.393 1.00 13.53 96 TYR B CA 1
ATOM 1228 C C . TYR A 1 84 ? 18.060 -0.647 9.647 1.00 17.31 96 TYR B C 1
ATOM 1229 O O . TYR A 1 84 ? 17.720 -0.228 10.737 1.00 16.32 96 TYR B O 1
ATOM 1247 N N . VAL A 1 85 ? 18.619 -1.789 9.425 1.00 20.51 97 VAL B N 1
ATOM 1248 C CA . VAL A 1 85 ? 18.978 -2.753 10.481 1.00 23.71 97 VAL B CA 1
ATOM 1249 C C . VAL A 1 85 ? 20.503 -2.968 10.182 1.00 25.32 97 VAL B C 1
ATOM 1250 O O . VAL A 1 85 ? 20.892 -3.352 9.095 1.00 23.11 97 VAL B O 1
ATOM 1263 N N . GLY A 1 86 ? 21.340 -2.730 11.140 1.00 30.05 98 GLY B N 1
ATOM 1264 C CA . GLY A 1 86 ? 22.814 -2.904 10.913 1.00 31.91 98 GLY B CA 1
ATOM 1265 C C . GLY A 1 86 ? 23.306 -4.236 11.409 1.00 31.99 98 GLY B C 1
ATOM 1266 O O . GLY A 1 86 ? 22.505 -5.090 11.728 1.00 34.57 98 GLY B O 1
ATOM 1270 N N . GLY A 1 87 ? 24.604 -4.395 11.450 0.84 32.79 99 GLY B N 1
ATOM 1271 C CA . GLY A 1 87 ? 25.170 -5.687 11.936 0.84 31.02 99 GLY B CA 1
ATOM 1272 C C . GLY A 1 87 ? 25.844 -6.415 10.800 0.84 30.29 99 GLY B C 1
ATOM 1273 O O . GLY A 1 87 ? 26.085 -5.836 9.763 0.84 30.40 99 GLY B O 1
ATOM 1277 N N . ALA A 1 88 ? 26.129 -7.657 11.059 0.44 29.17 100 ALA B N 1
ATOM 1278 C CA . ALA A 1 88 ? 26.794 -8.541 10.057 0.44 30.52 100 ALA B CA 1
ATOM 1279 C C . ALA A 1 88 ? 26.078 -8.446 8.736 0.44 29.61 100 ALA B C 1
ATOM 1280 O O . ALA A 1 88 ? 26.668 -8.202 7.708 0.44 30.07 100 ALA B O 1
ATOM 1287 N N . GLU A 1 89 ? 24.797 -8.662 8.832 0.67 30.58 101 GLU B N 1
ATOM 1288 C CA . GLU A 1 89 ? 23.918 -8.613 7.625 1.00 32.90 101 GLU B CA 1
ATOM 1289 C C . GLU A 1 89 ? 22.910 -7.446 7.778 1.00 28.77 101 GLU B C 1
ATOM 1290 O O . GLU A 1 89 ? 21.737 -7.567 8.083 1.00 28.34 101 GLU B O 1
ATOM 1302 N N . ALA A 1 90 ? 23.508 -6.319 7.551 1.00 25.67 102 ALA B N 1
ATOM 1303 C CA . ALA A 1 90 ? 22.771 -5.064 7.635 1.00 22.06 102 ALA B CA 1
ATOM 1304 C C . ALA A 1 90 ? 21.867 -5.032 6.421 1.00 22.95 102 ALA B C 1
ATOM 1305 O O . ALA A 1 90 ? 22.293 -5.485 5.368 1.00 21.04 102 ALA B O 1
ATOM 1312 N N . ARG A 1 91 ? 20.672 -4.534 6.568 1.00 22.87 103 ARG B N 1
ATOM 1313 C CA . ARG A 1 91 ? 19.779 -4.464 5.398 1.00 23.50 103 ARG B CA 1
ATOM 1314 C C . ARG A 1 91 ? 18.820 -3.300 5.608 1.00 20.31 103 ARG B C 1
ATOM 1315 O O . ARG A 1 91 ? 18.669 -2.785 6.704 1.00 16.51 103 ARG B O 1
ATOM 1336 N N . ILE A 1 92 ? 18.212 -2.913 4.535 1.00 16.92 104 ILE B N 1
ATOM 1337 C CA . ILE A 1 92 ? 17.236 -1.820 4.595 1.00 16.24 104 ILE B CA 1
ATOM 1338 C C . ILE A 1 92 ? 16.036 -2.552 3.959 1.00 16.01 104 ILE B C 1
ATOM 1339 O O . ILE A 1 92 ? 16.074 -3.000 2.813 1.00 15.87 104 ILE B O 1
ATOM 1355 N N . ASN A 1 93 ? 14.998 -2.678 4.742 1.00 13.03 105 ASN B N 1
ATOM 1356 C CA . ASN A 1 93 ? 13.756 -3.363 4.268 1.00 15.01 105 ASN B CA 1
ATOM 1357 C C . ASN A 1 93 ? 12.796 -2.207 3.972 1.00 13.04 105 ASN B C 1
ATOM 1358 O O . ASN A 1 93 ? 12.582 -1.323 4.794 1.00 13.08 105 ASN B O 1
ATOM 1369 N N . THR A 1 94 ? 12.231 -2.222 2.804 1.00 12.38 106 THR B N 1
ATOM 1370 C CA . THR A 1 94 ? 11.281 -1.127 2.400 1.00 12.52 106 THR B CA 1
ATOM 1371 C C . THR A 1 94 ? 10.038 -1.616 1.638 1.00 12.06 106 THR B C 1
ATOM 1372 O O . THR A 1 94 ? 10.007 -2.757 1.185 1.00 11.03 106 THR B O 1
ATOM 1383 N N . GLN A 1 95 ? 9.111 -0.695 1.557 1.00 12.16 107 GLN B N 1
ATOM 1384 C CA . GLN A 1 95 ? 7.826 -0.849 0.827 1.00 13.13 107 GLN B CA 1
ATOM 1385 C C . GLN A 1 95 ? 7.942 0.449 -0.030 1.00 13.88 107 GLN B C 1
ATOM 1386 O O . GLN A 1 95 ? 8.465 1.456 0.420 1.00 10.98 107 GLN B O 1
ATOM 1411 N N . TRP A 1 96 ? 7.487 0.417 -1.255 1.00 12.49 108 TRP B N 1
ATOM 1412 C CA . TRP A 1 96 ? 7.575 1.613 -2.124 1.00 9.95 108 TRP B CA 1
ATOM 1413 C C . TRP A 1 96 ? 6.273 1.837 -2.830 1.00 7.77 108 TRP B C 1
ATOM 1414 O O . TRP A 1 96 ? 5.468 0.936 -2.999 1.00 11.93 108 TRP B O 1
ATOM 1435 N N . LEU A 1 97 ? 6.154 3.082 -3.196 1.00 9.07 109 LEU B N 1
ATOM 1436 C CA . LEU A 1 97 ? 4.959 3.607 -3.933 1.00 11.13 109 LEU B CA 1
ATOM 1437 C C . LEU A 1 97 ? 5.524 4.336 -5.163 1.00 11.58 109 LEU B C 1
ATOM 1438 O O . LEU A 1 97 ? 6.373 5.193 -5.002 1.00 13.91 109 LEU B O 1
ATOM 1454 N N . LEU A 1 98 ? 5.050 3.979 -6.327 1.00 13.51 110 LEU B N 1
ATOM 1455 C CA . LEU A 1 98 ? 5.517 4.621 -7.606 1.00 13.62 110 LEU B CA 1
ATOM 1456 C C . LEU A 1 98 ? 4.259 5.275 -8.199 1.00 13.71 110 LEU B C 1
ATOM 1457 O O . LEU A 1 98 ? 3.281 4.598 -8.489 1.00 12.25 110 LEU B O 1
ATOM 1473 N N . THR A 1 99 ? 4.316 6.569 -8.344 1.00 12.80 111 THR B N 1
ATOM 1474 C CA . THR A 1 99 ? 3.140 7.259 -8.918 1.00 11.98 111 THR B CA 1
ATOM 1475 C C . THR A 1 99 ? 3.577 7.870 -10.289 1.00 16.02 111 THR B C 1
ATOM 1476 O O . THR A 1 99 ? 4.664 8.421 -10.427 1.00 13.74 111 THR B O 1
ATOM 1487 N N . SER A 1 100 ? 2.704 7.748 -11.259 1.00 14.44 112 SER B N 1
ATOM 1488 C CA . SER A 1 100 ? 2.975 8.294 -12.617 1.00 18.68 112 SER B CA 1
ATOM 1489 C C . SER A 1 100 ? 2.001 9.482 -12.779 1.00 18.49 112 SER B C 1
ATOM 1490 O O . SER A 1 100 ? 0.919 9.468 -12.193 1.00 20.17 112 SER B O 1
ATOM 1498 N N . GLY A 1 101 ? 2.390 10.470 -13.567 1.00 19.59 113 GLY B N 1
ATOM 1499 C CA . GLY A 1 101 ? 1.485 11.644 -13.779 1.00 19.07 113 GLY B CA 1
ATOM 1500 C C . GLY A 1 101 ? 0.405 11.114 -14.747 1.00 18.85 113 GLY B C 1
ATOM 1501 O O . GLY A 1 101 ? 0.735 10.523 -15.762 1.00 20.71 113 GLY B O 1
ATOM 1505 N N . THR A 1 102 ? -0.840 11.299 -14.418 1.00 21.48 114 THR B N 1
ATOM 1506 C CA . THR 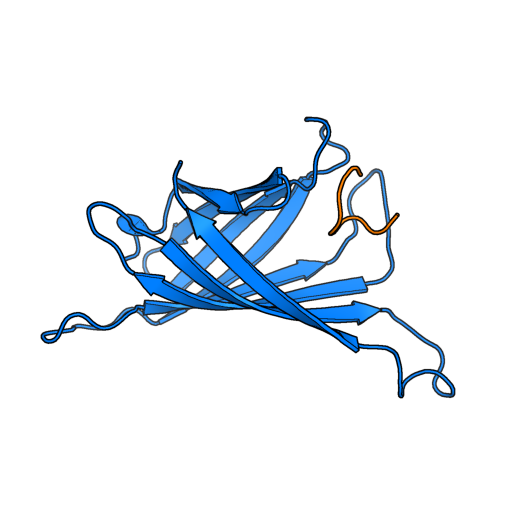A 1 102 ? -1.979 10.828 -15.269 1.00 20.59 114 THR B CA 1
ATOM 1507 C C . THR A 1 102 ? -2.949 11.938 -15.454 1.00 26.89 114 THR B C 1
ATOM 1508 O O . THR A 1 102 ? -2.749 13.020 -14.922 1.00 25.61 114 THR B O 1
ATOM 1519 N N . THR A 1 103 ? -3.975 11.635 -16.199 1.00 29.79 115 THR B N 1
ATOM 1520 C CA . THR A 1 103 ? -5.017 12.667 -16.422 1.00 32.78 115 THR B CA 1
ATOM 1521 C C . THR A 1 103 ? -5.955 12.377 -15.245 1.00 30.63 115 THR B C 1
ATOM 1522 O O . THR A 1 103 ? -5.824 11.352 -14.593 1.00 29.22 115 THR B O 1
ATOM 1533 N N . GLU A 1 104 ? -6.888 13.232 -14.986 0.59 30.09 116 GLU B N 1
ATOM 1534 C CA . GLU A 1 104 ? -7.771 12.921 -13.834 0.59 33.71 116 GLU B CA 1
ATOM 1535 C C . GLU A 1 104 ? -8.618 11.657 -13.979 1.00 34.87 116 GLU B C 1
ATOM 1536 O O . GLU A 1 104 ? -8.977 11.048 -12.992 1.00 38.91 116 GLU B O 1
ATOM 1548 N N . ALA A 1 105 ? -8.935 11.264 -15.182 0.61 33.73 117 ALA B N 1
ATOM 1549 C CA . ALA A 1 105 ? -9.774 10.029 -15.336 0.61 32.57 117 ALA B CA 1
ATOM 1550 C C . ALA A 1 105 ? -9.014 8.786 -14.953 0.61 31.53 117 ALA B C 1
ATOM 1551 O O . ALA A 1 105 ? -9.580 7.816 -14.507 0.61 29.07 117 ALA B O 1
ATOM 1558 N N . ASN A 1 106 ? -7.739 8.872 -15.124 1.00 32.19 118 ASN B N 1
ATOM 1559 C CA . ASN A 1 106 ? -6.867 7.724 -14.817 1.00 32.90 118 ASN B CA 1
ATOM 1560 C C . ASN A 1 106 ? -6.159 7.810 -13.532 1.00 26.34 118 ASN B C 1
ATOM 1561 O O . ASN A 1 106 ? -5.305 6.995 -13.241 1.00 25.42 118 ASN B O 1
ATOM 1572 N N . ALA A 1 107 ? -6.507 8.779 -12.784 1.00 24.84 119 ALA B N 1
ATOM 1573 C CA . ALA A 1 107 ? -5.818 8.926 -11.492 1.00 27.14 119 ALA B CA 1
ATOM 1574 C C . ALA A 1 107 ? -5.944 7.677 -10.625 1.00 29.40 119 ALA B C 1
ATOM 1575 O O . ALA A 1 107 ? -4.981 7.244 -10.009 1.00 29.59 119 ALA B O 1
ATOM 1582 N N . TRP A 1 108 ? -7.132 7.133 -10.596 1.00 31.73 120 TRP B N 1
ATOM 1583 C CA . TRP A 1 108 ? -7.371 5.913 -9.771 1.00 32.97 120 TRP B CA 1
ATOM 1584 C C . TRP A 1 108 ? -6.315 4.810 -9.941 1.00 28.87 120 TRP B C 1
ATOM 1585 O O . TRP A 1 108 ? -6.091 4.035 -9.027 1.00 25.31 120 TRP B O 1
ATOM 1606 N N . LYS A 1 109 ? -5.700 4.768 -11.088 1.00 26.67 121 LYS B N 1
ATOM 1607 C CA . LYS A 1 109 ? -4.669 3.729 -11.338 1.00 26.13 121 LYS B CA 1
ATOM 1608 C C . LYS A 1 109 ? -3.268 4.310 -11.539 1.00 23.13 121 LYS B C 1
ATOM 1609 O O . LYS A 1 109 ? -2.454 3.791 -12.279 1.00 24.47 121 LYS B O 1
ATOM 1628 N N . SER A 1 110 ? -2.978 5.364 -10.861 1.00 19.00 122 SER B N 1
ATOM 1629 C CA . SER A 1 110 ? -1.652 5.973 -11.031 1.00 18.28 122 SER B CA 1
ATOM 1630 C C . SER A 1 110 ? -0.573 5.496 -10.100 1.00 16.70 122 SER B C 1
ATOM 1631 O O . SER A 1 110 ? 0.563 5.849 -10.342 1.00 12.39 122 SER B O 1
ATOM 1639 N N . THR A 1 111 ? -0.914 4.727 -9.097 1.00 14.73 123 THR B N 1
ATOM 1640 C CA . THR A 1 111 ? 0.129 4.271 -8.123 1.00 13.51 123 THR B CA 1
ATOM 1641 C C . THR A 1 111 ? 0.314 2.766 -7.920 1.00 10.87 123 THR B C 1
ATOM 1642 O O . THR A 1 111 ? -0.644 2.073 -7.610 1.00 14.75 123 THR B O 1
ATOM 1653 N N . LEU A 1 112 ? 1.540 2.352 -8.091 1.00 12.15 124 LEU B N 1
ATOM 1654 C CA . LEU A 1 112 ? 1.955 0.939 -7.931 1.00 10.68 124 LEU B CA 1
ATOM 1655 C C . LEU A 1 112 ? 2.597 0.821 -6.551 1.00 10.88 124 LEU B C 1
ATOM 1656 O O . LEU A 1 112 ? 3.187 1.775 -6.043 1.00 12.00 124 LEU B O 1
ATOM 1672 N N . VAL A 1 113 ? 2.449 -0.351 -6.006 1.00 13.02 125 VAL B N 1
ATOM 1673 C CA . VAL A 1 113 ? 3.025 -0.593 -4.694 1.00 10.38 125 VAL B CA 1
ATOM 1674 C C . VAL A 1 113 ? 3.885 -1.859 -4.756 1.00 13.00 125 VAL B C 1
ATOM 1675 O O . VAL A 1 113 ? 3.572 -2.800 -5.489 1.00 10.05 125 VAL B O 1
ATOM 1688 N N . GLY A 1 114 ? 4.933 -1.847 -3.979 1.00 12.86 126 GLY B N 1
ATOM 1689 C CA . GLY A 1 114 ? 5.820 -3.017 -3.943 1.00 13.81 126 GLY B CA 1
ATOM 1690 C C . GLY A 1 114 ? 6.743 -2.942 -2.745 1.00 11.05 126 GLY B C 1
ATOM 1691 O O . GLY A 1 114 ? 6.589 -2.103 -1.872 1.00 12.20 126 GLY B O 1
ATOM 1695 N N . HIS A 1 115 ? 7.698 -3.831 -2.722 1.00 14.09 127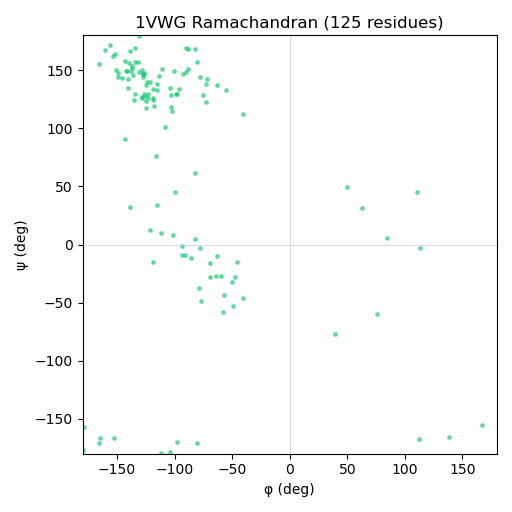 HIS B N 1
ATOM 1696 C CA . HIS A 1 115 ? 8.704 -3.884 -1.608 1.00 15.26 127 HIS B CA 1
ATOM 1697 C C . HIS A 1 115 ? 10.108 -4.172 -2.150 1.00 15.74 127 HIS B C 1
ATOM 1698 O O . HIS A 1 115 ? 10.245 -4.723 -3.217 1.00 16.60 127 HIS B O 1
ATOM 1713 N N . ASP A 1 116 ? 11.123 -3.803 -1.434 1.00 15.76 128 ASP B N 1
ATOM 1714 C CA . ASP A 1 116 ? 12.540 -4.047 -1.856 1.00 16.77 128 ASP B CA 1
ATOM 1715 C C . ASP A 1 116 ? 13.411 -4.234 -0.615 1.00 14.69 128 ASP B C 1
ATOM 1716 O O . ASP A 1 116 ? 13.172 -3.597 0.385 1.00 16.66 128 ASP B O 1
ATOM 1725 N N . THR A 1 117 ? 14.379 -5.081 -0.682 1.00 16.05 129 THR B N 1
ATOM 1726 C CA . THR A 1 117 ? 15.284 -5.277 0.464 1.00 17.63 129 THR B CA 1
ATOM 1727 C C . THR A 1 117 ? 16.635 -4.983 -0.142 1.00 13.89 129 THR B C 1
ATOM 1728 O O . THR A 1 117 ? 16.970 -5.523 -1.182 1.00 16.27 129 THR B O 1
ATOM 1739 N N . PHE A 1 118 ? 17.364 -4.139 0.517 1.00 12.17 130 PHE B N 1
ATOM 1740 C CA . PHE A 1 118 ? 18.690 -3.782 0.022 1.00 13.03 130 PHE B CA 1
ATOM 1741 C C . PHE A 1 118 ? 19.747 -4.308 1.011 1.00 14.89 130 PHE B C 1
ATOM 1742 O O . PHE A 1 118 ? 19.488 -4.327 2.209 1.00 13.38 130 PHE B O 1
ATOM 1759 N N . THR A 1 119 ? 20.875 -4.71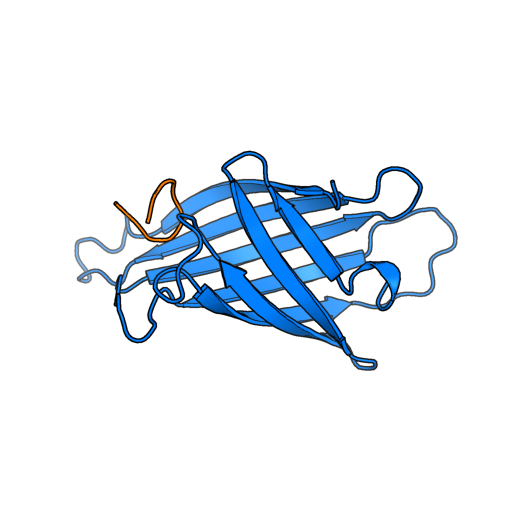9 0.488 1.00 18.01 131 THR B N 1
ATOM 1760 C CA . THR A 1 119 ? 22.008 -5.230 1.296 1.00 19.35 131 THR B CA 1
ATOM 1761 C C . THR A 1 119 ? 23.267 -4.554 0.747 1.00 18.65 131 THR B C 1
ATOM 1762 O O . THR A 1 119 ? 23.253 -3.932 -0.299 1.00 17.17 131 THR B O 1
ATOM 1773 N N . LYS A 1 120 ? 24.324 -4.727 1.499 1.00 20.97 132 LYS B N 1
ATOM 1774 C CA . LYS A 1 120 ? 25.665 -4.143 1.164 1.00 22.98 132 LYS B CA 1
ATOM 1775 C C . LYS A 1 120 ? 26.500 -5.001 0.217 1.00 21.57 132 LYS B C 1
ATOM 1776 O O . LYS A 1 120 ? 27.498 -4.546 -0.307 1.00 21.33 132 LYS B O 1
ATOM 1811 N N . VAL A 1 121 ? 26.018 -6.180 0.066 1.00 26.32 133 VAL B N 1
ATOM 1812 C CA . VAL A 1 121 ? 26.624 -7.229 -0.779 1.00 30.98 133 VAL B CA 1
ATOM 1813 C C . VAL A 1 121 ? 25.702 -7.361 -1.982 1.00 32.94 133 VAL B C 1
ATOM 1814 O O . VAL A 1 121 ? 26.177 -7.232 -3.103 1.00 37.55 133 VAL B O 1
ATOM 1833 N N . CYS B 2 2 ? 9.122 -0.378 -19.367 0.15 54.16 1 CYS P N 1
ATOM 1834 C CA . CYS B 2 2 ? 10.560 -0.074 -19.667 0.15 54.67 1 CYS P CA 1
ATOM 1835 C C . CYS B 2 2 ? 10.938 1.057 -18.701 0.15 55.51 1 CYS P C 1
ATOM 1836 O O . CYS B 2 2 ? 11.813 1.877 -18.906 0.15 54.65 1 CYS P O 1
ATOM 1843 N N . HIS B 2 3 ? 10.173 1.022 -17.638 1.00 58.01 2 HIS P N 1
ATOM 1844 C CA . HIS B 2 3 ? 10.275 2.097 -16.613 1.00 58.72 2 HIS P CA 1
ATOM 1845 C C . HIS B 2 3 ? 11.678 2.073 -15.985 1.00 61.35 2 HIS P C 1
ATOM 1846 O O . HIS B 2 3 ? 12.163 0.997 -15.685 1.0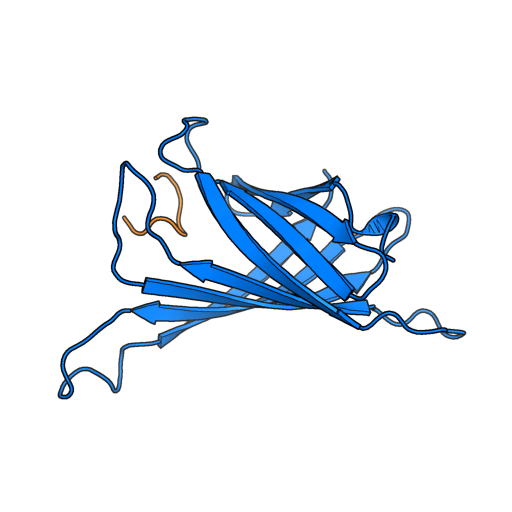0 63.50 2 HIS P O 1
ATOM 1860 N N . PRO B 2 4 ? 12.266 3.236 -15.796 1.00 61.85 3 PRO P N 1
ATOM 1861 C CA . PRO B 2 4 ? 13.544 3.389 -15.061 1.00 61.81 3 PRO P CA 1
ATOM 1862 C C . PRO B 2 4 ? 13.690 2.640 -13.728 1.00 62.82 3 PRO P C 1
ATOM 1863 O O . PRO B 2 4 ? 14.782 2.498 -13.226 1.00 64.79 3 PRO P O 1
ATOM 1874 N N . GLN B 2 5 ? 12.626 2.168 -13.175 1.00 63.91 4 GLN P N 1
ATOM 1875 C CA . GLN B 2 5 ? 12.708 1.447 -11.874 1.00 65.42 4 GLN P CA 1
ATOM 1876 C C . GLN B 2 5 ? 12.825 -0.071 -12.089 1.00 69.92 4 GLN P C 1
ATOM 1877 O O . GLN B 2 5 ? 12.944 -0.834 -11.146 1.00 71.92 4 GLN P O 1
ATOM 1891 N N . GLY B 2 6 ? 12.802 -0.496 -13.309 1.00 73.32 5 GLY P N 1
ATOM 1892 C CA . GLY B 2 6 ? 12.908 -1.953 -13.548 1.00 75.62 5 GLY P CA 1
ATOM 1893 C C . GLY B 2 6 ? 14.333 -2.246 -14.044 1.00 78.60 5 GLY P C 1
ATOM 1894 O O . GLY B 2 6 ? 15.169 -1.357 -14.136 1.00 78.65 5 GLY P O 1
ATOM 1898 N N . PRO B 2 7 ? 14.554 -3.520 -14.328 1.00 80.15 6 PRO P N 1
ATOM 1899 C CA . PRO B 2 7 ? 15.631 -3.981 -15.276 1.00 79.04 6 PRO P CA 1
ATOM 1900 C C . PRO B 2 7 ? 15.208 -4.194 -16.802 1.00 74.66 6 PRO P C 1
ATOM 1901 O O . PRO B 2 7 ? 14.096 -4.604 -17.102 1.00 75.51 6 PRO P O 1
ATOM 1912 N N . PRO B 2 8 ? 16.094 -3.932 -17.736 0.52 68.30 7 PRO P N 1
ATOM 1913 C CA . PRO B 2 8 ? 17.271 -3.017 -17.622 0.52 65.23 7 PRO P CA 1
ATOM 1914 C C . PRO B 2 8 ? 16.639 -1.631 -17.841 0.52 63.23 7 PRO P C 1
ATOM 1915 O O . PRO B 2 8 ? 15.431 -1.556 -17.865 0.52 62.65 7 PRO P O 1
ATOM 1926 N N . CYS B 2 9 ? 17.475 -0.625 -17.983 0.00 61.21 8 CYS P N 1
ATOM 1927 C CA . CYS B 2 9 ? 17.052 0.797 -18.222 0.00 59.98 8 CYS P CA 1
ATOM 1928 C C . CYS B 2 9 ? 16.828 1.593 -16.951 0.00 59.05 8 CYS P C 1
ATOM 1929 O O . CYS B 2 9 ? 15.739 1.980 -16.585 0.00 59.29 8 CYS P O 1
#

InterPro domains:
  IPR005468 Avidin/streptavidin [PF01382] (38-156)
  IPR005468 Avidin/streptavidin [PS51326] (37-159)
  IPR005469 Avidin [PR00709] (41-55)
  IPR005469 Avidin [PR00709] (61-69)
  IPR005469 Avidin [PR00709] (90-102)
  IPR005469 Avidin [PR00709] (112-122)
  IPR005469 Avidin [PR00709] (128-139)
  IPR005469 Avidin [PR00709] (144-160)
  IPR017889 Avidin-like, conserved site [PS00577] (142-156)
  IPR036896 Avidin-like superfamily [G3DSA:2.40.128.30] (25-167)
  IPR036896 Avidin-like superfamily [SSF50876] (41-161)
  IPR051764 Avidin/Streptavidin-related [PTHR34399] (16-161)

Foldseek 3Di:
DQVQVAAWKAWPQGKIWGWHQDPPFKIWTWIARDDPDPLRIFIKIWGWADDDDDDQDFIWIKIKTQPDDPNDHQQKMKMWTFTWGDDPWIKTKTKMKIFHDDDVVCRVPGIDIGIIMITND/DDVVDPDD

B-factor: mean 26.59, std 14.7, range [3.21, 84.12]

Secondary structure (DSSP, 8-state):
-TTTTSEEEEETTS-EEEEEE-TTSEEEEEEE-STTSGGGEEEEEEEE-----SS-PPEEEEEEEEEESSS-EEEEEEEEEEEEE-STT-EEEEEEEEEE---GGGGGG-EEEEEEEEE--/--TTSS--

=== Feature glossary ===
Each block in this record encodes a different view of the same protein. In brief:

Predicted aligned error. PAE(i, j) answers: if I align the predicted and true structures on residue i, how far off (in Å) do I expect residue j to be? A block-diagonal PAE matrix with low values on the blocks and high values off-diagonal is the signature of a multi-domain protein with confidently predicted domains but uncertain inter-domain orientation.

Contact-map, Ramachandran, and PAE plots. Plot images: a contact map (which residues are close in 3D, as an N×N binary image), a Ramachandran scatter (backbone torsion angles, revealing secondary-structure composition at a glance), and — for AlphaFold structures — a PAE heatmap (pairwise prediction confidence).

Backbone torsions (φ/ψ). φ (phi) and ψ (psi) are the two rotatable backbone dihedrals per residue: φ is the C(i-1)–N–Cα–C torsion, ψ is the N–Cα–C–N(i+1) torsion, both in degrees on (−180°, 180°]. α-helical residues cluster near (−60°, −45°); β-strand residues near (−120°, +130°). A Ramachandran plot is simply a scatter of (φ, ψ) for every residue.

Foldseek 3Di. A 3Di character summarizes, for each residue, the relative orientation of the Cα frame of its nearest spatial neighbor. Because it encodes fold topology rather than chemistry, 3Di alignments detect remote structural similarity that sequence alignment misses.

Radius of gyration, Cα contacts, bounding box. Three whole-structure scalars: the radius of gyration (RMS distance of Cα from centroid, in Å), the count of Cα–Cα contacts (pairs closer than 8 Å and separated by more than four residues in sequence — i.e. tertiary, not local, contacts), and the bounding-box dimensions. Together they distinguish compact globular folds from extended fibres or disordered chains.

Sequence. Sequence gives the chain of amino acids in standard one-letter code (A=alanine, C=cysteine, …, Y=tyrosine), read N→C. It is the only feature that is directly encoded by the gene; all structural features are derived from the folded form of this sequence.

mmCIF coordinates. Atomic coordinates in PDBx/mmCIF format — the same representation the Protein Data Bank distributes. Each line of the _atom_site loop places one backbone atom in Cartesian space (units: ångströms, origin: arbitrary).

Secondary structure (3-state, P-SEA). Three-state secondary structure (P-SEA) collapses the eight DSSP classes into helix (a), strand (b), and coil (c). P-SEA assigns these from Cα geometry alone — distances and angles — without requiring backbone oxygens, so it works on any Cα trace.

InterPro / GO / CATH / organism. Functional annotations link the protein to curated databases. InterPro entries identify conserved domains and families by matching the sequence against member-database signatures (Pfam, PROSITE, CDD, …). Gene Ontology (GO) terms describe molecular function, biological process, and cellular component in a controlled vocabulary. CATH places the structure in a hierarchical fold classification (Class/Architecture/Topology/Homologous-superfamily). The organism is the source species.

B-factor. B-factor (Debye–Waller factor) reflects atomic displacement in the crystal lattice. It is an experimental observable (units Å²), not a prediction; low values mean the atom is pinned down, high values mean it moves or is heterogeneous across the crystal.

Rendered structure images. Structure images are PyMOL renders from six orthogonal camera directions. Cartoon representation draws helices as coils and strands as arrows; sticks shows the backbone as bonds; surface shows the solvent-excluded envelope. Rainbow coloring maps sequence position to hue (blue→red, N→C); chain coloring assigns a distinct color per polypeptide.

Solvent-accessible surface area. Solvent-accessible surface area (SASA) is the area in Å² traced out by the centre of a 1.4 Å probe sphere (a water molecule) rolled over the protein's van der Waals surface (Shrake–Rupley / Lee–Richards construction). Buried residues have near-zero SASA; fully exposed residues can exceed 200 Å². The total SASA scales roughly with the number of surface residues.

Secondary structure (8-state, DSSP). The SS8 string is DSSP's per-residue secondary-structure call. α-helix (H) means an i→i+4 H-bond ladder; β-strand (E) means the residue participates in a β-sheet; 3₁₀ (G) and π (I) are tighter and wider helices; T/S are turns/bends; '-' is loop.

pLDDT. For AlphaFold models, the B-factor field carries pLDDT — the model's own estimate of local accuracy on a 0–100 scale. Regions with pLDDT<50 should be treated as essentially unmodeled; they often correspond to intrinsically disordered segments.

Nearest PDB structures. Nearest PDB neighbors are the top structural matches found by Foldseek when searching this structure against the entire Protein Data Bank. Each hit reports a TM-score (0 to 1; >0.5 almost always implies the same fold) and an E-value. These are *structural* homologs — they may share no detectable sequence similarity.